Protein AF-A0A0E2H6X8-F1 (afdb_monomer)

Mean predicted aligned error: 8.25 Å

Organism: NCBI:txid999408

Radius of gyration: 20.43 Å; Cα contacts (8 Å, |Δi|>4): 223; chains: 1; bounding box: 86×36×38 Å

Sequence (167 aa):
MRGFHQGRRCPASSSVRMKGRYAMTWMEAYPAHRQPDMEQIGRYIASPCWQQLLAWLEDTFHISPRIEYSRCSMQGGWNVKYKKGSRAVCTLYPEEGYFICMVSVGAKEAPEAELALNGCTAYVRQLYQDTAPFNGGRWMMIEVRDGDVLEDVKELIGIRMRKKRSV

Foldseek 3Di:
DDDDDDDDDDPDPPPPPPDAPDPDWQCRVAPPVRFDDPVRLCVQLVEPLSVVLQVCLCVVQVWDWDWDADPDPVQGGIWIWTDDVVHTLWIWGRDGQWIWTWFWQAPVLVVVLVVCLVVADPQVVVQLVPFDDDPRTGTGRQTGNDDRSSVNSVVRSCSVPDDDDDD

pLDDT: mean 87.37, std 19.33, range [32.91, 98.88]

Nearest PDB structures (foldseek):
  1mpy-assembly1_D  TM=4.796E-01  e=3.371E+00  Pseudomonas putida
  5zsz-assembly1_A  TM=5.036E-01  e=5.075E+00  Diaphorobacter sp. DS2

Secondary structure (DSSP, 8-state):
-----PPPPPPP--------SSSS-HHHHS-TTSPPPHHHHHHHH--HHHHHHHHHHHHHH----EEEEE--SSS-EEEEEEEETTEEEEEEEE-SSSEEEEEEEETTTHHHHHHHTTTS-HHHHHHHHHS-EETTEEEEEEEE-SHHHHHHHHHHHHHHHPPPPP-

Solvent-accessible surface area (backbone atoms only — not comparable to full-atom values): 10144 Å² total; per-residue (Å²): 136,90,81,88,80,84,84,78,78,78,78,78,81,76,77,75,75,76,76,61,99,53,99,58,55,68,49,72,75,32,39,96,93,42,82,76,55,72,66,57,48,50,60,58,15,62,35,85,58,54,64,56,51,53,52,50,50,32,70,76,66,73,42,65,80,40,85,46,78,38,88,44,92,90,67,57,29,65,30,43,34,36,45,62,83,90,47,77,55,39,38,35,38,73,35,84,52,24,34,30,43,34,41,57,42,35,70,87,39,38,72,61,49,62,60,52,41,74,80,36,54,70,66,61,41,49,49,55,72,73,39,66,76,52,96,68,18,30,67,42,77,42,71,38,72,48,70,68,51,44,52,42,50,50,52,53,45,47,58,58,68,57,74,79,76,85,126

Structure (mmCIF, N/CA/C/O backbone):
data_AF-A0A0E2H6X8-F1
#
_entry.id   AF-A0A0E2H6X8-F1
#
loop_
_atom_site.group_PDB
_atom_site.id
_atom_site.type_symbol
_atom_site.label_atom_id
_atom_site.label_alt_id
_atom_site.label_comp_id
_atom_site.label_asym_id
_atom_site.label_entity_id
_atom_site.label_seq_id
_atom_site.pdbx_PDB_ins_code
_atom_site.Cartn_x
_atom_site.Cartn_y
_atom_site.Cartn_z
_atom_site.occupancy
_atom_site.B_iso_or_equiv
_atom_site.auth_seq_id
_atom_site.auth_comp_id
_atom_site.auth_asym_id
_atom_site.auth_atom_id
_atom_site.pdbx_PDB_model_num
ATOM 1 N N . MET A 1 1 ? 62.420 -21.493 18.135 1.00 38.91 1 MET A N 1
ATOM 2 C CA . MET A 1 1 ? 61.331 -22.495 18.039 1.00 38.91 1 MET A CA 1
ATOM 3 C C . MET A 1 1 ? 60.014 -21.733 18.166 1.00 38.91 1 MET A C 1
ATOM 5 O O . MET A 1 1 ? 59.839 -21.074 19.172 1.00 38.91 1 MET A O 1
ATOM 9 N N . ARG A 1 2 ? 59.376 -21.405 17.035 1.00 36.06 2 ARG A N 1
ATOM 10 C CA . ARG A 1 2 ? 58.139 -21.997 16.461 1.00 36.06 2 ARG A CA 1
ATOM 11 C C . ARG A 1 2 ? 56.826 -21.572 17.156 1.00 36.06 2 ARG A C 1
ATOM 13 O O . ARG A 1 2 ? 56.648 -21.844 18.332 1.00 36.06 2 ARG A O 1
ATOM 20 N N . GLY A 1 3 ? 55.914 -21.023 16.336 1.00 36.03 3 GLY A N 1
ATOM 21 C CA . GLY A 1 3 ? 54.468 -20.817 16.564 1.00 36.03 3 GLY A CA 1
ATOM 22 C C . GLY A 1 3 ? 54.088 -19.337 16.414 1.00 36.03 3 GLY A C 1
ATOM 23 O O . GLY A 1 3 ? 54.296 -18.583 17.349 1.00 36.03 3 GLY A O 1
ATOM 24 N N . PHE A 1 4 ? 53.698 -18.765 15.264 1.00 38.56 4 PHE A N 1
ATOM 25 C CA . PHE A 1 4 ? 52.629 -19.096 14.301 1.00 38.56 4 PHE A CA 1
ATOM 26 C C . PHE A 1 4 ? 51.278 -19.418 14.949 1.00 38.56 4 PHE A C 1
ATOM 28 O O . PHE A 1 4 ? 51.049 -20.561 15.307 1.00 38.56 4 PHE A O 1
ATOM 35 N N . HIS A 1 5 ? 50.373 -18.432 14.985 1.00 40.06 5 HIS A N 1
ATOM 36 C CA . HIS A 1 5 ? 48.953 -18.613 14.665 1.00 40.06 5 HIS A CA 1
ATOM 37 C C . HIS A 1 5 ? 48.347 -17.282 14.193 1.00 40.06 5 HIS A C 1
ATOM 39 O O . HIS A 1 5 ? 47.983 -16.413 14.978 1.00 40.06 5 HIS A O 1
ATOM 45 N N . GLN A 1 6 ? 48.263 -17.132 12.868 1.00 41.16 6 GLN A N 1
ATOM 46 C CA . GLN A 1 6 ? 47.427 -16.133 12.210 1.00 41.16 6 GLN A CA 1
ATOM 47 C C . GLN A 1 6 ? 45.958 -16.543 12.378 1.00 41.16 6 GLN A C 1
ATOM 49 O O . GLN A 1 6 ? 45.551 -17.620 11.930 1.00 41.16 6 GLN A O 1
ATOM 54 N N . GLY A 1 7 ? 45.175 -15.689 13.038 1.00 35.69 7 GLY A N 1
ATOM 55 C CA . GLY A 1 7 ? 43.723 -15.802 13.119 1.00 35.69 7 GLY A CA 1
ATOM 56 C C . GLY A 1 7 ? 43.108 -15.630 11.733 1.00 35.69 7 GLY A C 1
ATOM 57 O O . GLY A 1 7 ? 43.326 -14.627 11.054 1.00 35.69 7 GLY A O 1
ATOM 58 N N . ARG A 1 8 ? 42.391 -16.664 11.300 1.00 38.75 8 ARG A N 1
ATOM 59 C CA . ARG A 1 8 ? 41.770 -16.798 9.984 1.00 38.75 8 ARG A CA 1
ATOM 60 C C . ARG A 1 8 ? 40.679 -15.742 9.803 1.00 38.75 8 ARG A C 1
ATOM 62 O O . ARG A 1 8 ? 39.828 -15.568 10.668 1.00 38.75 8 ARG A O 1
ATOM 69 N N . ARG A 1 9 ? 40.697 -15.078 8.646 1.00 38.47 9 ARG A N 1
ATOM 70 C CA . ARG A 1 9 ? 39.596 -14.240 8.158 1.00 38.47 9 ARG A CA 1
ATOM 71 C C . ARG A 1 9 ? 38.354 -15.114 8.001 1.00 38.47 9 ARG A C 1
ATOM 73 O O . ARG A 1 9 ? 38.422 -16.155 7.348 1.00 38.47 9 ARG A O 1
ATOM 80 N N . CYS A 1 10 ? 37.234 -14.677 8.566 1.00 32.91 10 CYS A N 1
ATOM 81 C CA . CYS A 1 10 ? 35.922 -15.198 8.207 1.00 32.91 10 CYS A CA 1
ATOM 82 C C . CYS A 1 10 ? 35.709 -14.971 6.701 1.00 32.91 10 CYS A C 1
ATOM 84 O O . CYS A 1 10 ? 35.921 -13.844 6.239 1.00 32.91 10 CYS A O 1
ATOM 86 N N . PRO A 1 11 ? 35.316 -15.983 5.911 1.00 39.62 11 PRO A N 1
ATOM 87 C CA . PRO A 1 11 ? 34.891 -15.728 4.549 1.00 39.62 11 PRO A CA 1
ATOM 88 C C . PRO A 1 11 ? 33.589 -14.927 4.616 1.00 39.62 11 PRO A C 1
ATOM 90 O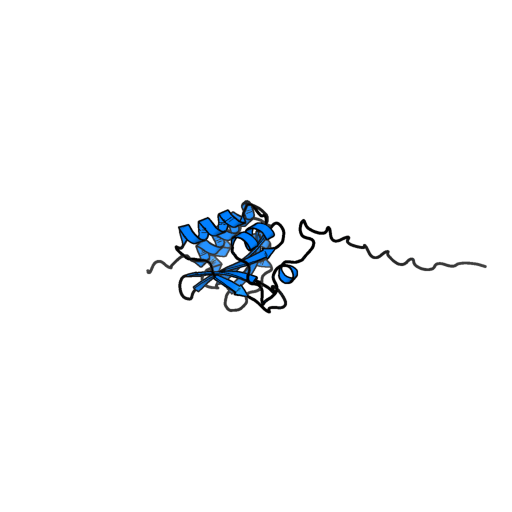 O . PRO A 1 11 ? 32.631 -15.330 5.278 1.00 39.62 11 PRO A O 1
ATOM 93 N N . ALA A 1 12 ? 33.575 -13.768 3.958 1.00 43.59 12 ALA A N 1
ATOM 94 C CA . ALA A 1 12 ? 32.346 -13.048 3.685 1.00 43.59 12 ALA A CA 1
ATOM 95 C C . ALA A 1 12 ? 31.406 -14.015 2.957 1.00 43.59 12 ALA A C 1
ATOM 97 O O . ALA A 1 12 ? 31.735 -14.506 1.877 1.00 43.59 12 ALA A O 1
ATOM 98 N N . SER A 1 13 ? 30.269 -14.320 3.580 1.00 42.66 13 SER A N 1
ATOM 99 C CA . SER A 1 13 ? 29.175 -15.033 2.935 1.00 42.66 13 SER A CA 1
ATOM 100 C C . SER A 1 13 ? 28.702 -14.166 1.773 1.00 42.66 13 SER A C 1
ATOM 102 O O . SER A 1 13 ? 27.988 -13.179 1.956 1.00 42.66 13 SER A O 1
ATOM 104 N N . SER A 1 14 ? 29.179 -14.472 0.569 1.00 41.25 14 SER A N 1
ATOM 105 C CA . SER A 1 14 ? 28.637 -13.930 -0.665 1.00 41.25 14 SER A CA 1
ATOM 106 C C . SER A 1 14 ? 27.223 -14.474 -0.807 1.00 41.25 14 SER A C 1
ATOM 108 O O . SER A 1 14 ? 27.015 -15.558 -1.347 1.00 41.25 14 SER A O 1
ATOM 110 N N . SER A 1 15 ? 26.258 -13.720 -0.279 1.00 44.75 15 SER A N 1
ATOM 111 C CA . SER A 1 15 ? 24.845 -13.869 -0.602 1.00 44.75 15 SER A CA 1
ATOM 112 C C . SER A 1 15 ? 24.701 -13.650 -2.105 1.00 44.75 15 SER A C 1
ATOM 114 O O . SER A 1 15 ? 24.703 -12.523 -2.606 1.00 44.75 15 SER A O 1
ATOM 116 N N . VAL A 1 16 ? 24.681 -14.755 -2.845 1.00 41.41 16 VAL A N 1
ATOM 117 C CA . VAL A 1 16 ? 24.293 -14.771 -4.248 1.00 41.41 16 VAL A CA 1
ATOM 118 C C . VAL A 1 16 ? 22.840 -14.312 -4.273 1.00 41.41 16 VAL A C 1
ATOM 120 O O . VAL A 1 16 ? 21.941 -15.067 -3.909 1.00 41.41 16 VAL A O 1
ATOM 123 N N . ARG A 1 17 ? 22.600 -13.056 -4.671 1.00 49.94 17 ARG A N 1
ATOM 124 C CA . ARG A 1 17 ? 21.255 -12.606 -5.042 1.00 49.94 17 ARG A CA 1
ATOM 125 C C . ARG A 1 17 ? 20.805 -13.508 -6.183 1.00 49.94 17 ARG A C 1
ATOM 127 O O . ARG A 1 17 ? 21.359 -13.419 -7.280 1.00 49.94 17 ARG A O 1
ATOM 134 N N . MET A 1 18 ? 19.843 -14.392 -5.929 1.00 45.00 18 MET A N 1
ATOM 135 C CA . MET A 1 18 ? 19.104 -15.019 -7.018 1.00 45.00 18 MET A CA 1
ATOM 136 C C . MET A 1 18 ? 18.521 -13.879 -7.855 1.00 45.00 18 MET A C 1
ATOM 138 O O . MET A 1 18 ? 17.771 -13.051 -7.340 1.00 45.00 18 MET A O 1
ATOM 142 N N . LYS A 1 19 ? 18.946 -13.779 -9.118 1.00 49.19 19 LYS A N 1
ATOM 143 C CA . LYS A 1 19 ? 18.333 -12.862 -10.079 1.00 49.19 19 LYS A CA 1
ATOM 144 C C . LYS A 1 19 ? 16.884 -13.315 -10.238 1.00 49.19 19 LYS A C 1
ATOM 146 O O . LYS A 1 19 ? 16.657 -14.499 -10.489 1.00 49.19 19 LYS A O 1
ATOM 151 N N . GLY A 1 20 ? 15.930 -12.411 -10.034 1.00 58.28 20 GLY A N 1
ATOM 152 C CA . GLY A 1 20 ? 14.532 -12.696 -10.328 1.00 58.28 20 GLY A CA 1
ATOM 153 C C . GLY A 1 20 ? 14.323 -13.028 -11.813 1.00 58.28 20 GLY A C 1
ATOM 154 O O . GLY A 1 20 ? 15.255 -12.995 -12.621 1.00 58.28 20 GLY A O 1
ATOM 155 N N . ARG A 1 21 ? 13.092 -13.393 -12.177 1.00 62.84 21 ARG A N 1
ATOM 156 C CA . ARG A 1 21 ? 12.638 -13.630 -13.563 1.00 62.84 21 ARG A CA 1
ATOM 157 C C . ARG A 1 21 ? 12.960 -12.453 -14.500 1.00 62.84 21 ARG A C 1
ATOM 159 O O . ARG A 1 21 ? 13.115 -12.689 -15.697 1.00 62.84 21 ARG A O 1
ATOM 166 N N . TYR A 1 22 ? 13.102 -11.227 -13.996 1.00 65.25 22 TYR A N 1
ATOM 167 C CA . TYR A 1 22 ? 13.545 -10.066 -14.763 1.00 65.25 22 TYR A CA 1
ATOM 168 C C . TYR A 1 22 ? 15.026 -9.738 -14.534 1.00 65.25 22 TYR A C 1
ATOM 170 O O . TYR A 1 22 ? 15.534 -9.672 -13.419 1.00 65.25 22 TYR A O 1
ATOM 178 N N . ALA A 1 23 ? 15.730 -9.465 -15.637 1.00 70.25 23 ALA A N 1
ATOM 179 C CA . ALA A 1 23 ? 17.129 -9.034 -15.618 1.00 70.25 23 ALA A CA 1
ATOM 180 C C . ALA A 1 23 ? 17.321 -7.583 -15.128 1.00 70.25 23 ALA A C 1
ATOM 182 O O . ALA A 1 23 ? 18.458 -7.173 -14.905 1.00 70.25 23 ALA A O 1
ATOM 183 N N . MET A 1 24 ? 16.230 -6.822 -14.999 1.00 80.25 24 MET A N 1
ATOM 184 C CA . MET A 1 24 ? 16.201 -5.401 -14.648 1.00 80.25 24 MET A CA 1
ATOM 185 C C . MET A 1 24 ? 15.233 -5.164 -13.492 1.00 80.25 24 MET A C 1
ATOM 187 O O . MET A 1 24 ? 14.162 -5.767 -13.443 1.00 80.25 24 MET A O 1
ATOM 191 N N . THR A 1 25 ? 15.592 -4.239 -12.609 1.00 86.38 25 THR A N 1
ATOM 192 C CA . THR A 1 25 ? 14.712 -3.709 -11.564 1.00 86.38 25 THR A CA 1
ATOM 193 C C . THR A 1 25 ? 13.564 -2.888 -12.160 1.00 86.38 25 THR A C 1
ATOM 195 O O . THR A 1 25 ? 13.626 -2.427 -13.303 1.00 86.38 25 THR A O 1
ATOM 198 N N . TRP A 1 26 ? 12.521 -2.640 -11.364 1.00 90.88 26 TRP A N 1
ATOM 199 C CA . TRP A 1 26 ? 11.340 -1.878 -11.782 1.00 90.88 26 TRP A CA 1
ATOM 200 C C . TRP A 1 26 ? 11.695 -0.499 -12.355 1.00 90.88 26 TRP A C 1
ATOM 202 O O . TRP A 1 26 ? 11.200 -0.106 -13.410 1.00 90.88 26 TRP A O 1
ATOM 212 N N . MET A 1 27 ? 12.606 0.215 -11.689 1.00 88.94 27 MET A N 1
ATOM 213 C CA . MET A 1 27 ? 13.047 1.554 -12.094 1.00 88.94 27 MET A CA 1
ATOM 214 C C . MET A 1 27 ? 13.917 1.549 -13.358 1.00 88.94 27 MET A C 1
ATOM 216 O O . MET A 1 27 ? 13.910 2.528 -14.102 1.00 88.94 27 MET A O 1
ATOM 220 N N . GLU A 1 28 ? 14.652 0.465 -13.614 1.00 89.75 28 GLU A N 1
ATOM 221 C CA . GLU A 1 28 ? 15.428 0.295 -14.849 1.00 89.75 28 GLU A CA 1
ATOM 222 C C . GLU A 1 28 ? 14.511 -0.039 -16.031 1.00 89.75 28 GLU A C 1
ATOM 224 O O . GLU A 1 28 ? 14.671 0.519 -17.116 1.00 89.75 28 GLU A O 1
ATOM 229 N N . ALA A 1 29 ? 13.513 -0.901 -15.815 1.00 89.75 29 ALA A N 1
ATOM 230 C CA . ALA A 1 29 ? 12.520 -1.237 -16.831 1.00 89.75 29 ALA A CA 1
ATOM 231 C C . ALA A 1 29 ? 11.624 -0.032 -17.188 1.00 89.75 29 ALA A C 1
ATOM 233 O O . ALA A 1 29 ? 11.297 0.173 -18.363 1.00 89.75 29 ALA A O 1
ATOM 234 N N . TYR A 1 30 ? 11.267 0.784 -16.187 1.00 93.31 30 TYR A N 1
ATOM 235 C CA . TYR A 1 30 ? 10.376 1.939 -16.321 1.00 93.31 30 TYR A CA 1
ATOM 236 C C . TYR A 1 30 ? 10.952 3.193 -15.640 1.00 93.31 30 TYR A C 1
ATOM 238 O O . TYR A 1 30 ? 10.561 3.543 -14.520 1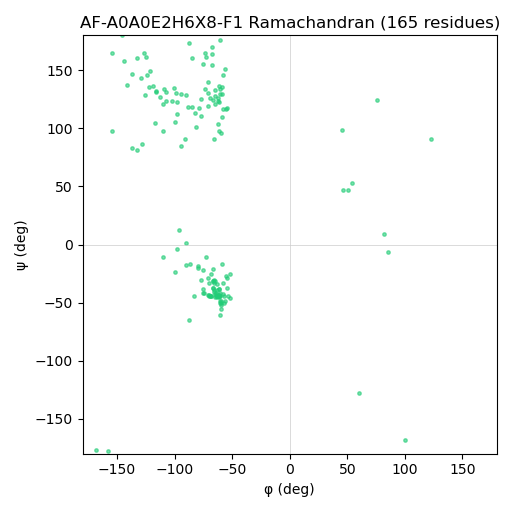.00 93.31 30 TYR A O 1
ATOM 246 N N . PRO A 1 31 ? 11.863 3.918 -16.315 1.00 93.56 31 PRO A N 1
ATOM 247 C CA . PRO A 1 31 ? 12.373 5.193 -15.820 1.00 93.56 31 PRO A CA 1
ATOM 248 C C . PRO A 1 31 ? 11.291 6.290 -15.803 1.00 93.56 31 PRO A C 1
ATOM 250 O O . PRO A 1 31 ? 10.220 6.158 -16.394 1.00 93.56 31 PRO A O 1
ATOM 253 N N . ALA A 1 32 ? 11.592 7.432 -15.175 1.00 94.00 32 ALA A N 1
ATOM 254 C CA . ALA A 1 32 ? 10.654 8.552 -14.987 1.00 94.00 32 ALA A CA 1
ATOM 255 C C . ALA A 1 32 ? 9.995 9.098 -16.267 1.00 94.00 32 ALA A C 1
ATOM 257 O O . ALA A 1 32 ? 8.897 9.638 -16.210 1.00 94.00 32 ALA A O 1
ATOM 258 N N . HIS A 1 33 ? 10.667 8.998 -17.414 1.00 93.81 33 HIS A N 1
ATOM 259 C CA . HIS A 1 33 ? 10.154 9.471 -18.704 1.00 93.81 33 HIS A CA 1
ATOM 260 C C . HIS A 1 33 ? 9.359 8.395 -19.463 1.00 93.81 33 HIS A C 1
ATOM 262 O O . HIS A 1 33 ? 8.906 8.637 -20.578 1.00 93.81 33 HIS A O 1
ATOM 268 N N . ARG A 1 34 ? 9.204 7.202 -18.879 1.00 95.31 34 ARG A N 1
ATOM 269 C CA . ARG A 1 34 ? 8.521 6.057 -19.477 1.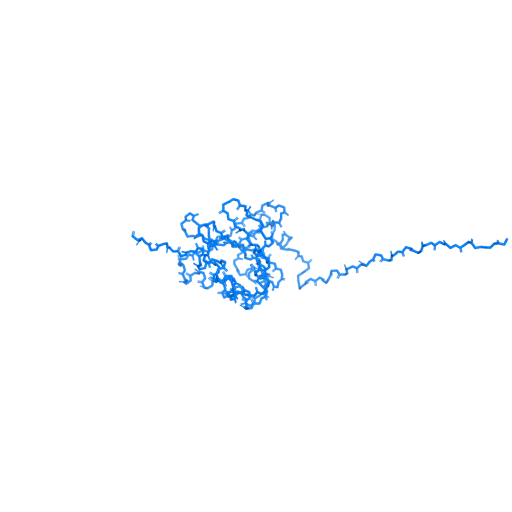00 95.31 34 ARG A CA 1
ATOM 270 C C . ARG A 1 34 ? 7.475 5.520 -18.509 1.00 95.31 34 ARG A C 1
ATOM 272 O O . ARG A 1 34 ? 7.748 4.614 -17.726 1.00 95.31 34 ARG A O 1
ATOM 279 N N . GLN A 1 35 ? 6.280 6.097 -18.575 1.00 97.06 35 GLN A N 1
ATOM 280 C CA . GLN A 1 35 ? 5.151 5.644 -17.773 1.00 97.06 35 GLN A CA 1
ATOM 281 C C . GLN A 1 35 ? 4.671 4.262 -18.238 1.00 97.06 35 GLN A C 1
ATOM 283 O O . GLN A 1 35 ? 4.379 4.116 -19.426 1.00 97.06 35 GLN A O 1
ATOM 288 N N . PRO A 1 36 ? 4.576 3.265 -17.340 1.00 97.56 36 PRO A N 1
ATOM 289 C CA . PRO A 1 36 ? 3.939 2.000 -17.655 1.00 97.56 36 PRO A CA 1
ATOM 290 C C . PRO A 1 36 ? 2.416 2.140 -17.684 1.00 97.56 36 PRO A C 1
ATOM 292 O O . PRO A 1 36 ? 1.844 2.991 -16.997 1.00 97.56 36 PRO A O 1
ATOM 295 N N . ASP A 1 37 ? 1.755 1.255 -18.420 1.00 97.88 37 ASP A N 1
ATOM 296 C CA . ASP A 1 37 ? 0.323 0.999 -18.254 1.00 97.88 37 ASP A CA 1
ATOM 297 C C . ASP A 1 37 ? 0.054 -0.075 -17.172 1.00 97.88 37 ASP A C 1
ATOM 299 O O . ASP A 1 37 ? 0.970 -0.689 -16.613 1.00 97.88 37 ASP A O 1
ATOM 303 N N . MET A 1 38 ? -1.222 -0.301 -16.842 1.00 97.62 38 MET A N 1
ATOM 304 C CA . MET A 1 38 ? -1.621 -1.279 -15.819 1.00 97.62 38 MET A CA 1
ATOM 305 C C . MET A 1 38 ? -1.293 -2.731 -16.203 1.00 97.62 38 MET A C 1
ATOM 307 O O . MET A 1 38 ? -1.012 -3.544 -15.319 1.00 97.62 38 MET A O 1
ATOM 311 N N . GLU A 1 39 ? -1.304 -3.067 -17.497 1.00 97.31 39 GLU A N 1
ATOM 312 C CA . GLU A 1 39 ? -0.977 -4.413 -17.981 1.00 97.31 39 GLU A CA 1
ATOM 313 C C . GLU A 1 39 ? 0.522 -4.690 -17.810 1.00 97.31 39 GLU A C 1
ATOM 315 O O . GLU A 1 39 ? 0.922 -5.747 -17.324 1.00 97.31 39 GLU A O 1
ATOM 320 N N . GLN A 1 40 ? 1.358 -3.709 -18.142 1.00 97.56 40 GLN A N 1
ATOM 321 C CA . GLN A 1 40 ? 2.803 -3.723 -17.958 1.00 97.56 40 GLN A CA 1
ATOM 322 C C . GLN A 1 40 ? 3.198 -3.846 -16.484 1.00 97.56 40 GLN A C 1
ATOM 324 O O . GLN A 1 40 ? 4.073 -4.654 -16.161 1.00 97.56 40 GLN A O 1
ATOM 329 N N . ILE A 1 41 ? 2.526 -3.106 -15.594 1.00 97.88 41 ILE A N 1
ATOM 330 C CA . ILE A 1 41 ? 2.694 -3.240 -14.139 1.00 97.88 41 ILE A CA 1
ATOM 331 C C . ILE A 1 41 ? 2.339 -4.662 -13.693 1.00 97.88 41 ILE A C 1
ATOM 333 O O . ILE A 1 41 ? 3.145 -5.324 -13.041 1.00 97.88 41 ILE A O 1
ATOM 337 N N . GLY A 1 42 ? 1.158 -5.159 -14.076 1.00 97.44 42 GLY A N 1
ATOM 338 C CA . GLY A 1 42 ? 0.701 -6.496 -13.692 1.00 97.44 42 GLY A CA 1
ATOM 339 C C . GLY A 1 42 ? 1.616 -7.609 -14.205 1.00 97.44 42 GLY A C 1
ATOM 340 O O . GLY A 1 42 ? 1.895 -8.561 -13.476 1.00 97.44 42 GLY A O 1
ATOM 341 N N . ARG A 1 43 ? 2.140 -7.466 -15.428 1.00 96.69 43 ARG A N 1
ATOM 342 C CA . ARG A 1 43 ? 3.096 -8.409 -16.017 1.00 96.69 43 ARG A CA 1
ATOM 343 C C . ARG A 1 43 ? 4.416 -8.435 -15.252 1.00 96.69 43 ARG A C 1
ATOM 345 O O . ARG A 1 43 ? 4.923 -9.520 -15.007 1.00 96.69 43 ARG A O 1
ATOM 352 N N . 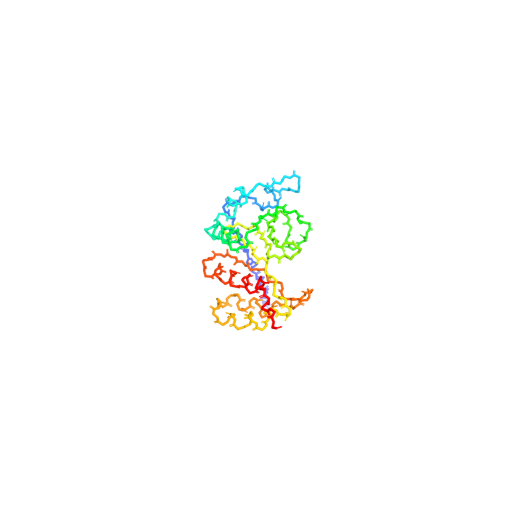TYR A 1 44 ? 4.942 -7.274 -14.858 1.00 95.81 44 TYR A N 1
ATOM 353 C CA . TYR A 1 44 ? 6.162 -7.197 -14.050 1.00 95.81 44 TYR A CA 1
ATOM 354 C C . TYR A 1 44 ? 5.963 -7.816 -12.660 1.00 95.81 44 TYR A C 1
ATOM 356 O O . TYR A 1 44 ? 6.783 -8.614 -12.208 1.00 95.81 44 TYR A O 1
ATOM 364 N N . ILE A 1 45 ? 4.837 -7.498 -12.012 1.00 96.94 45 ILE A N 1
ATOM 365 C CA . ILE A 1 45 ? 4.487 -8.043 -10.697 1.00 96.94 45 ILE A CA 1
ATOM 366 C C . ILE A 1 45 ? 4.342 -9.563 -10.757 1.00 96.94 45 ILE A C 1
ATOM 368 O O . ILE A 1 45 ? 4.856 -10.263 -9.889 1.00 96.94 45 ILE A O 1
ATOM 372 N N . ALA A 1 46 ? 3.661 -10.090 -11.781 1.00 96.75 46 ALA A N 1
ATOM 373 C CA . ALA A 1 46 ? 3.475 -11.525 -11.998 1.00 96.75 46 ALA A CA 1
ATOM 374 C C . ALA A 1 46 ? 3.061 -12.281 -10.712 1.00 96.75 46 ALA A C 1
ATOM 376 O O . ALA A 1 46 ? 3.629 -13.329 -10.380 1.00 96.75 46 ALA A O 1
ATOM 377 N N . SER A 1 47 ? 2.081 -11.710 -9.996 1.00 97.12 47 SER A N 1
ATOM 378 C CA . SER A 1 47 ? 1.482 -12.230 -8.761 1.00 97.12 47 SER A CA 1
ATOM 379 C C . SER A 1 47 ? -0.015 -12.499 -8.965 1.00 97.12 47 SER A C 1
ATOM 381 O O . SER A 1 47 ? -0.712 -11.637 -9.513 1.00 97.12 47 SER A O 1
ATOM 383 N N . PRO A 1 48 ? -0.547 -13.640 -8.486 1.00 96.06 48 PRO A N 1
ATOM 384 C CA . PRO A 1 48 ? -1.977 -13.940 -8.569 1.00 96.06 48 PRO A CA 1
ATOM 385 C C . PRO A 1 48 ? -2.836 -13.006 -7.702 1.00 96.06 48 PRO A C 1
ATOM 387 O O . PRO A 1 48 ? -4.029 -12.857 -7.963 1.00 96.06 48 PRO A O 1
ATOM 390 N N . CYS A 1 49 ? -2.251 -12.358 -6.690 1.00 98.50 49 CYS A N 1
ATOM 391 C CA . CYS A 1 49 ? -2.963 -11.462 -5.777 1.00 98.50 49 CYS A CA 1
ATOM 392 C C . CYS A 1 49 ? -3.207 -10.070 -6.376 1.00 98.50 49 CYS A C 1
ATOM 394 O O . CYS A 1 49 ? -4.071 -9.341 -5.893 1.00 98.50 49 CYS A O 1
ATOM 396 N N . TRP A 1 50 ? -2.467 -9.698 -7.429 1.00 98.56 50 TRP A N 1
ATOM 397 C CA . TRP A 1 50 ? -2.522 -8.357 -8.012 1.00 98.56 50 TRP A CA 1
ATOM 398 C C . TRP A 1 50 ? -3.922 -8.019 -8.524 1.00 98.56 50 TRP A C 1
ATOM 400 O O . TRP A 1 50 ? -4.569 -7.114 -8.006 1.00 98.56 50 TRP A O 1
ATOM 410 N N . GLN A 1 51 ? -4.424 -8.799 -9.484 1.00 98.00 51 GLN A N 1
ATOM 411 C CA . GLN A 1 51 ? -5.737 -8.543 -10.082 1.00 98.00 51 GLN A CA 1
ATOM 412 C C . GLN A 1 51 ? -6.878 -8.711 -9.078 1.00 98.00 51 GLN A C 1
ATOM 414 O O . GLN A 1 51 ? -7.866 -7.987 -9.146 1.00 98.00 51 GLN A O 1
ATOM 419 N N . GLN A 1 52 ? -6.719 -9.611 -8.105 1.00 98.56 52 GLN A N 1
ATOM 420 C CA . GLN A 1 52 ? -7.708 -9.804 -7.048 1.00 98.56 52 GLN A CA 1
ATOM 421 C C . GLN A 1 52 ? -7.859 -8.560 -6.164 1.00 98.56 52 GLN A C 1
ATOM 423 O O . GLN A 1 52 ? -8.981 -8.192 -5.819 1.00 98.56 52 GLN A O 1
ATOM 428 N N . LEU A 1 53 ? -6.751 -7.895 -5.810 1.00 98.75 53 LEU A N 1
ATOM 429 C CA . LEU A 1 53 ? -6.815 -6.658 -5.036 1.00 98.75 53 LEU A CA 1
ATOM 430 C C . LEU A 1 53 ? -7.424 -5.510 -5.848 1.00 98.75 53 LEU A C 1
ATOM 432 O O . LEU A 1 53 ? -8.259 -4.785 -5.311 1.00 98.75 53 LEU A O 1
ATOM 436 N N . LEU A 1 54 ? -7.021 -5.343 -7.116 1.00 98.56 54 LEU A N 1
ATOM 437 C CA . LEU A 1 54 ? -7.548 -4.267 -7.966 1.00 98.56 54 LEU A CA 1
ATOM 438 C C . LEU A 1 54 ? -9.063 -4.402 -8.147 1.00 98.56 54 LEU A C 1
ATOM 440 O O . LEU A 1 54 ? -9.787 -3.455 -7.852 1.00 98.56 54 LEU A O 1
ATOM 444 N N . ALA A 1 55 ? -9.538 -5.592 -8.529 1.00 98.44 55 ALA A N 1
ATOM 445 C CA . ALA A 1 55 ? -10.965 -5.859 -8.699 1.00 98.44 55 ALA A CA 1
ATOM 446 C C . ALA A 1 55 ? -11.744 -5.553 -7.413 1.00 98.44 55 ALA A C 1
ATOM 448 O O . ALA A 1 55 ? -12.701 -4.785 -7.428 1.00 98.44 55 ALA A O 1
ATOM 449 N N . TRP A 1 56 ? -11.270 -6.051 -6.266 1.00 98.69 56 TRP A N 1
ATOM 450 C CA . TRP A 1 56 ? -11.923 -5.788 -4.986 1.00 98.69 56 TRP A CA 1
ATOM 451 C C . TRP A 1 56 ? -11.971 -4.294 -4.626 1.00 98.69 56 TRP A C 1
ATOM 453 O O . TRP A 1 56 ? -13.003 -3.822 -4.147 1.00 98.69 56 TRP A O 1
ATOM 463 N N . LEU A 1 57 ? -10.892 -3.535 -4.850 1.00 98.50 57 LEU A N 1
ATOM 464 C CA . LEU A 1 57 ? -10.853 -2.092 -4.577 1.00 98.50 57 LEU A CA 1
ATOM 465 C C . LEU A 1 57 ? -11.860 -1.322 -5.438 1.00 98.50 57 LEU A C 1
ATOM 467 O O . LEU A 1 57 ? -12.562 -0.436 -4.937 1.00 98.50 57 LEU A O 1
ATOM 471 N N . GLU A 1 58 ? -11.906 -1.648 -6.725 1.00 98.12 58 GLU A N 1
ATOM 472 C CA . GLU A 1 58 ? -12.759 -0.990 -7.712 1.00 98.12 58 GLU A CA 1
ATOM 473 C C . GLU A 1 58 ? -14.235 -1.325 -7.467 1.00 98.12 58 GLU A C 1
ATOM 475 O O . GLU A 1 58 ? -15.060 -0.410 -7.392 1.00 98.12 58 GLU A O 1
ATOM 480 N N . ASP A 1 59 ? -14.549 -2.592 -7.194 1.00 98.12 59 ASP A N 1
ATOM 481 C CA . ASP A 1 59 ? -15.908 -3.058 -6.913 1.00 98.12 59 ASP A CA 1
ATOM 482 C C . ASP A 1 59 ? -16.428 -2.554 -5.560 1.00 98.12 59 ASP A C 1
ATOM 484 O O . ASP A 1 59 ? -17.556 -2.073 -5.461 1.00 98.12 59 ASP A O 1
ATOM 488 N N . THR A 1 60 ? -15.606 -2.611 -4.506 1.00 97.31 60 THR A N 1
ATOM 489 C CA . THR A 1 60 ? -16.035 -2.272 -3.136 1.00 97.31 60 THR A CA 1
ATOM 490 C C . THR A 1 60 ? -16.177 -0.768 -2.934 1.00 97.31 60 THR A C 1
ATOM 492 O O . THR A 1 60 ? -17.063 -0.298 -2.211 1.00 97.31 60 THR A O 1
ATOM 495 N N . PHE A 1 61 ? -15.275 0.023 -3.521 1.00 96.56 61 PHE A N 1
ATOM 496 C CA . PHE A 1 61 ? -15.214 1.456 -3.246 1.00 96.56 61 PHE A CA 1
ATOM 497 C C . PHE A 1 61 ? -15.646 2.340 -4.413 1.00 96.56 61 PHE A C 1
ATOM 499 O O . PHE A 1 61 ? -15.849 3.536 -4.152 1.00 96.56 61 PHE A O 1
ATOM 506 N N . HIS A 1 62 ? -15.830 1.783 -5.615 1.00 97.06 62 HIS A N 1
ATOM 507 C CA . HIS A 1 62 ? -16.158 2.496 -6.857 1.00 97.06 62 HIS A CA 1
ATOM 508 C C . HIS A 1 62 ? -15.157 3.620 -7.146 1.00 97.06 62 HIS A C 1
ATOM 510 O O . HIS A 1 62 ? -15.507 4.796 -7.271 1.00 97.06 62 HIS A O 1
ATOM 516 N N . ILE A 1 63 ? -13.878 3.256 -7.150 1.00 96.88 63 ILE A N 1
ATOM 517 C CA . ILE A 1 63 ? -12.732 4.148 -7.354 1.00 96.88 63 ILE A CA 1
ATOM 518 C C . ILE A 1 63 ? -11.879 3.628 -8.506 1.00 96.88 63 ILE A C 1
ATOM 520 O O . ILE A 1 63 ? -11.965 2.457 -8.843 1.00 96.88 63 ILE A O 1
ATOM 524 N N . SER A 1 64 ? -11.030 4.480 -9.077 1.00 96.75 64 SER A N 1
ATOM 525 C CA . SER A 1 64 ? -10.113 4.098 -10.158 1.00 96.75 64 SER A CA 1
ATOM 526 C C . SER A 1 64 ? -8.657 4.363 -9.765 1.00 96.75 64 SER A C 1
ATOM 528 O O . SER A 1 64 ? -8.396 5.312 -9.008 1.00 96.75 64 SER A O 1
ATOM 530 N N . PRO A 1 65 ? -7.704 3.563 -10.273 1.00 97.69 65 PRO A N 1
ATOM 531 C CA . PRO A 1 65 ? -6.288 3.742 -9.993 1.00 97.69 65 PRO A CA 1
ATOM 532 C C . PRO A 1 65 ? -5.739 5.025 -10.617 1.00 97.69 65 PRO A C 1
ATOM 534 O O . PRO A 1 65 ? -6.211 5.510 -11.647 1.00 97.69 65 PRO A O 1
ATOM 537 N N . ARG A 1 66 ? -4.671 5.552 -10.017 1.00 97.81 66 ARG A N 1
ATOM 538 C CA . ARG A 1 66 ? -3.804 6.566 -10.626 1.00 97.81 66 ARG A CA 1
ATOM 539 C C . ARG A 1 66 ? -2.368 6.086 -10.606 1.00 97.81 66 ARG A C 1
ATOM 541 O O . ARG A 1 66 ? -1.866 5.716 -9.550 1.00 97.81 66 ARG A O 1
ATOM 548 N N . ILE A 1 67 ? -1.714 6.124 -11.758 1.00 98.00 67 ILE A N 1
ATOM 549 C CA . ILE A 1 67 ? -0.290 5.819 -11.869 1.00 98.00 67 ILE A CA 1
ATOM 550 C C . ILE A 1 67 ? 0.483 7.104 -11.557 1.00 98.00 67 ILE A C 1
ATOM 552 O O . ILE A 1 67 ? 0.304 8.119 -12.229 1.00 98.00 67 ILE A O 1
ATOM 556 N N . GLU A 1 68 ? 1.303 7.081 -10.509 1.00 96.56 68 GLU A N 1
ATOM 557 C CA . GLU A 1 68 ? 2.089 8.228 -10.040 1.00 96.56 68 GLU A CA 1
ATOM 558 C C . GLU A 1 68 ? 3.580 7.858 -9.997 1.00 96.56 68 GLU A C 1
ATOM 560 O O . GLU A 1 68 ? 3.937 6.724 -9.682 1.00 96.56 68 GLU A O 1
ATOM 565 N N . TYR A 1 69 ? 4.470 8.811 -10.286 1.00 95.25 69 TYR A N 1
ATOM 566 C CA . TYR A 1 69 ? 5.917 8.612 -10.156 1.00 95.25 69 TYR A CA 1
ATOM 567 C C . TYR A 1 69 ? 6.439 9.203 -8.842 1.00 95.25 69 TYR A C 1
ATOM 569 O O . TYR A 1 69 ? 6.191 10.370 -8.533 1.00 95.25 69 TYR A O 1
ATOM 577 N N . SER A 1 70 ? 7.204 8.418 -8.086 1.00 90.00 70 SER A N 1
ATOM 578 C CA . SER A 1 70 ? 7.861 8.827 -6.843 1.00 90.00 70 SER A CA 1
ATOM 579 C C . SER A 1 70 ? 9.375 8.942 -7.038 1.00 90.00 70 SER A C 1
ATOM 581 O O . SER A 1 70 ? 10.015 8.042 -7.576 1.00 90.00 70 SER A O 1
ATOM 583 N N . ARG A 1 71 ? 9.968 10.037 -6.545 1.00 87.19 71 ARG A N 1
ATOM 584 C CA . ARG A 1 71 ? 11.432 10.195 -6.400 1.00 87.19 71 ARG A CA 1
ATOM 585 C C . ARG A 1 71 ? 11.926 9.860 -4.986 1.00 87.19 71 ARG A C 1
ATOM 587 O O . ARG A 1 71 ? 13.046 10.212 -4.634 1.00 87.19 71 ARG A O 1
ATOM 594 N N . CYS A 1 72 ? 11.082 9.246 -4.155 1.00 81.00 72 CYS A N 1
ATOM 595 C CA . CYS A 1 72 ? 11.465 8.844 -2.806 1.00 81.00 72 CYS A CA 1
ATOM 596 C C . CYS A 1 72 ? 12.609 7.825 -2.864 1.00 81.00 72 CYS A C 1
ATOM 598 O O . CYS A 1 72 ? 12.565 6.895 -3.663 1.00 81.00 72 CYS A O 1
ATOM 600 N N . SER A 1 73 ? 13.610 7.983 -2.000 1.00 68.31 73 SER A N 1
ATOM 601 C CA . SER A 1 73 ? 14.742 7.058 -1.906 1.00 68.31 73 SER A CA 1
ATOM 602 C C . SER A 1 73 ? 14.354 5.681 -1.364 1.00 68.31 73 SER A C 1
ATOM 604 O O . SER A 1 73 ? 15.045 4.713 -1.657 1.00 68.31 73 SER A O 1
ATOM 606 N N . MET A 1 74 ? 13.270 5.591 -0.583 1.00 72.88 74 MET A N 1
ATOM 607 C CA . MET A 1 74 ? 12.821 4.333 0.021 1.00 72.88 74 MET A CA 1
ATOM 608 C C . MET A 1 74 ? 11.980 3.489 -0.936 1.00 72.88 74 MET A C 1
ATOM 610 O O . MET A 1 74 ? 12.223 2.301 -1.028 1.00 72.88 74 MET A O 1
ATOM 614 N N . GLN A 1 75 ? 11.028 4.096 -1.656 1.00 82.12 75 GLN A N 1
ATOM 615 C CA . GLN A 1 75 ? 10.224 3.443 -2.699 1.00 82.12 75 GLN A CA 1
ATOM 616 C C . GLN A 1 75 ? 10.098 4.384 -3.906 1.00 82.12 75 GLN A C 1
ATOM 618 O O . GLN A 1 75 ? 9.150 5.175 -4.029 1.00 82.12 75 GLN A O 1
ATOM 623 N N . GLY A 1 76 ? 11.124 4.351 -4.753 1.00 85.75 76 GLY A N 1
ATOM 624 C CA . GLY A 1 76 ? 11.207 5.132 -5.984 1.00 85.75 76 GLY A CA 1
ATOM 625 C C . GLY A 1 76 ? 10.512 4.445 -7.159 1.00 85.75 76 GLY A C 1
ATOM 626 O O . GLY A 1 76 ? 10.283 3.239 -7.150 1.00 85.75 76 GLY A O 1
ATOM 627 N N . GLY A 1 77 ? 10.187 5.222 -8.190 1.00 94.69 77 GLY A N 1
ATOM 628 C CA . GLY A 1 77 ? 9.590 4.711 -9.421 1.00 94.69 77 GLY A CA 1
ATOM 629 C C . GLY A 1 77 ? 8.075 4.892 -9.505 1.00 94.69 77 GLY A C 1
ATOM 630 O O . GLY A 1 77 ? 7.453 5.633 -8.734 1.00 94.69 77 GLY A O 1
ATOM 631 N N . TRP A 1 78 ? 7.483 4.230 -10.496 1.00 97.31 78 TRP A N 1
ATOM 632 C CA . TRP A 1 78 ? 6.044 4.252 -10.748 1.00 97.31 78 TRP A CA 1
ATOM 633 C C . TRP A 1 78 ? 5.285 3.417 -9.711 1.00 97.31 78 TRP A C 1
ATOM 635 O O . TRP A 1 78 ? 5.674 2.291 -9.416 1.00 97.31 78 TRP A O 1
ATOM 645 N N . ASN A 1 79 ? 4.196 3.958 -9.172 1.00 97.50 79 ASN A N 1
ATOM 646 C CA . ASN A 1 79 ? 3.298 3.296 -8.225 1.00 97.50 79 ASN A CA 1
ATOM 647 C C . ASN A 1 79 ? 1.837 3.483 -8.648 1.00 97.50 79 ASN A C 1
ATOM 649 O O . ASN A 1 79 ? 1.518 4.386 -9.423 1.00 97.50 79 ASN A O 1
ATOM 653 N N . VAL A 1 80 ? 0.954 2.632 -8.127 1.00 98.38 80 VAL A N 1
ATOM 654 C CA . VAL A 1 80 ? -0.494 2.727 -8.349 1.00 98.38 80 VAL A CA 1
ATOM 655 C C . VAL A 1 80 ? -1.162 3.205 -7.075 1.00 98.38 80 VAL A C 1
ATOM 657 O O . VAL A 1 80 ? -1.045 2.585 -6.024 1.00 98.38 80 VAL A O 1
ATOM 660 N N . LYS A 1 81 ? -1.904 4.300 -7.155 1.00 98.06 81 LYS A N 1
ATOM 661 C CA . LYS A 1 81 ? -2.549 4.915 -6.004 1.00 98.06 81 LYS A CA 1
ATOM 662 C C . LYS A 1 81 ? -4.055 4.878 -6.131 1.00 98.06 81 LYS A C 1
ATOM 664 O O . LYS A 1 81 ? -4.615 5.331 -7.128 1.00 98.06 81 LYS A O 1
ATOM 669 N N . TYR A 1 82 ? -4.701 4.434 -5.061 1.00 98.38 82 TYR A N 1
ATOM 670 C CA . TYR A 1 82 ? -6.148 4.458 -4.923 1.00 98.38 82 TYR A CA 1
ATOM 671 C C . TYR A 1 82 ? -6.562 5.530 -3.913 1.00 98.38 82 TYR A C 1
ATOM 673 O O . TYR A 1 82 ? -6.020 5.642 -2.808 1.00 98.38 82 TYR A O 1
ATOM 681 N N . LYS A 1 83 ? -7.539 6.355 -4.297 1.00 97.06 83 LYS A N 1
ATOM 682 C CA . LYS A 1 83 ? -8.103 7.421 -3.459 1.00 97.06 83 LYS A CA 1
ATOM 683 C C . LYS A 1 83 ? -9.620 7.443 -3.586 1.00 97.06 83 LYS A C 1
ATOM 685 O O . LYS A 1 83 ? -10.148 7.245 -4.674 1.00 97.06 83 LYS A O 1
ATOM 690 N N . LYS A 1 84 ? -10.306 7.791 -2.496 1.00 95.12 84 LYS A N 1
ATOM 691 C CA . LYS A 1 84 ? -11.740 8.103 -2.487 1.00 95.12 84 LYS A CA 1
ATOM 692 C C . LYS A 1 84 ? -11.921 9.561 -2.074 1.00 95.12 84 LYS A C 1
ATOM 694 O O . LYS A 1 84 ? -11.722 9.920 -0.913 1.00 95.12 84 LYS A O 1
ATOM 699 N N . GLY A 1 85 ? -12.230 10.419 -3.047 1.00 93.19 85 GLY A N 1
ATOM 700 C CA . GLY A 1 85 ? -12.145 11.870 -2.874 1.00 93.19 85 GLY A CA 1
ATOM 701 C C . GLY A 1 85 ? -10.714 12.304 -2.524 1.00 93.19 85 GLY A C 1
ATOM 702 O O . GLY A 1 85 ? -9.751 11.930 -3.197 1.00 93.19 85 GLY A O 1
ATOM 703 N N . SER A 1 86 ? -10.549 13.070 -1.445 1.00 91.31 86 SER A N 1
ATOM 704 C CA . SER A 1 86 ? -9.225 13.476 -0.951 1.00 91.31 86 SER A CA 1
ATOM 705 C C . SER A 1 86 ? -8.513 12.386 -0.139 1.00 91.31 86 SER A C 1
ATOM 707 O O . SER A 1 86 ? -7.283 12.417 -0.044 1.00 91.31 86 SER A O 1
ATOM 709 N N . ARG A 1 87 ? -9.248 11.401 0.398 1.00 92.75 87 ARG A N 1
ATOM 710 C CA . ARG A 1 87 ? -8.721 10.360 1.291 1.00 92.75 87 ARG A CA 1
ATOM 711 C C . ARG A 1 87 ? -7.950 9.300 0.503 1.00 92.75 87 ARG A C 1
ATOM 713 O O . ARG A 1 87 ? -8.484 8.699 -0.427 1.00 92.75 87 ARG A O 1
ATOM 720 N N . ALA A 1 88 ? -6.697 9.058 0.885 1.00 94.06 88 ALA A N 1
ATOM 721 C CA . ALA A 1 88 ? -5.906 7.951 0.348 1.00 94.06 88 ALA A CA 1
ATOM 722 C C . ALA A 1 88 ? -6.431 6.612 0.878 1.00 94.06 88 ALA A C 1
ATOM 724 O O . ALA A 1 88 ? -6.609 6.485 2.089 1.00 94.06 88 ALA A O 1
ATOM 725 N N . VAL A 1 89 ? -6.655 5.645 -0.012 1.00 97.44 89 VAL A N 1
ATOM 726 C CA . VAL A 1 89 ? -7.075 4.276 0.322 1.00 97.44 89 VAL A CA 1
ATOM 727 C C . VAL A 1 89 ? -5.825 3.437 0.573 1.00 97.44 89 VAL A C 1
ATOM 729 O O . VAL A 1 89 ? -5.552 3.087 1.717 1.00 97.44 89 VAL A O 1
ATOM 732 N N . CYS A 1 90 ? -5.015 3.242 -0.467 1.00 98.06 90 CYS A N 1
ATOM 733 C CA . CYS A 1 90 ? -3.710 2.590 -0.414 1.00 98.06 90 CYS A CA 1
ATOM 734 C C . CYS A 1 90 ? -2.815 3.078 -1.565 1.00 98.06 90 CYS A C 1
ATOM 736 O O . CYS A 1 90 ? -3.299 3.672 -2.539 1.00 98.06 90 CYS A O 1
ATOM 738 N N . THR A 1 91 ? -1.516 2.803 -1.460 1.00 98.19 91 THR A N 1
ATOM 739 C CA . THR A 1 91 ? -0.557 2.937 -2.568 1.00 98.19 91 THR A CA 1
ATOM 740 C C . THR A 1 91 ? 0.104 1.588 -2.806 1.00 98.19 91 THR A C 1
ATOM 742 O O . THR A 1 91 ? 0.492 0.927 -1.851 1.00 98.19 91 THR A O 1
ATOM 745 N N . LEU A 1 92 ? 0.226 1.179 -4.061 1.00 98.50 92 LEU A N 1
ATOM 746 C CA . LEU A 1 92 ? 0.755 -0.110 -4.473 1.00 98.50 92 LEU A CA 1
ATOM 747 C C . LEU A 1 92 ? 2.083 0.090 -5.200 1.00 98.50 92 LEU A C 1
ATOM 749 O O . LEU A 1 92 ? 2.157 0.860 -6.163 1.00 98.50 92 LEU A O 1
ATOM 753 N N . TYR A 1 93 ? 3.115 -0.611 -4.747 1.00 97.56 93 TYR A N 1
ATOM 754 C CA . TYR A 1 93 ? 4.457 -0.556 -5.315 1.00 97.56 93 TYR A CA 1
ATOM 755 C C . TYR A 1 93 ? 4.767 -1.880 -6.012 1.00 97.56 93 TYR A C 1
ATOM 757 O O . TYR A 1 93 ? 4.71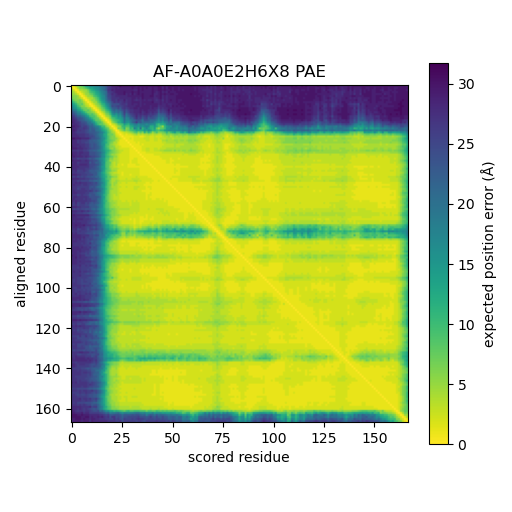0 -2.925 -5.354 1.00 97.56 93 TYR A O 1
ATOM 765 N N . PRO A 1 94 ? 5.058 -1.854 -7.323 1.00 96.81 94 PRO A N 1
ATOM 766 C CA . PRO A 1 94 ? 5.424 -3.050 -8.064 1.00 96.81 94 PRO A CA 1
ATOM 767 C C . PRO A 1 94 ? 6.742 -3.626 -7.557 1.00 96.81 94 PRO A C 1
ATOM 769 O O . PRO A 1 94 ? 7.749 -2.925 -7.517 1.00 96.81 94 PRO A O 1
ATOM 772 N N . GLU A 1 95 ? 6.731 -4.909 -7.226 1.00 95.00 95 GLU A N 1
ATOM 773 C CA . GLU A 1 95 ? 7.927 -5.703 -6.977 1.00 95.00 95 GLU A CA 1
ATOM 774 C C . GLU A 1 95 ? 7.878 -6.948 -7.850 1.00 95.00 95 GLU A C 1
ATOM 776 O O . GLU A 1 95 ? 6.853 -7.286 -8.438 1.00 95.00 95 GLU A O 1
ATOM 781 N N . GLU A 1 96 ? 8.998 -7.635 -7.994 1.00 93.75 96 GLU A N 1
ATOM 782 C CA . GLU A 1 96 ? 9.000 -8.840 -8.802 1.00 93.75 96 GLU A CA 1
ATOM 783 C C . GLU A 1 96 ? 8.417 -10.038 -8.033 1.00 93.75 96 GLU A C 1
ATOM 785 O O . GLU A 1 96 ? 8.982 -10.503 -7.045 1.00 93.75 96 GLU A O 1
ATOM 790 N N . GLY A 1 97 ? 7.304 -10.590 -8.523 1.00 94.94 97 GLY A N 1
ATOM 791 C CA . GLY A 1 97 ? 6.616 -11.741 -7.924 1.00 94.94 97 GLY A CA 1
ATOM 792 C C . GLY A 1 97 ? 5.635 -11.400 -6.807 1.00 94.94 97 GLY A C 1
ATOM 793 O O . GLY A 1 97 ? 4.912 -12.282 -6.349 1.00 94.94 97 GLY A O 1
ATOM 794 N N . TYR A 1 98 ? 5.576 -10.141 -6.387 1.00 97.69 98 TYR A N 1
ATOM 795 C CA . TYR A 1 98 ? 4.684 -9.645 -5.346 1.00 97.69 98 TYR A CA 1
ATOM 796 C C . TYR A 1 98 ? 4.506 -8.135 -5.507 1.00 97.69 98 TYR A C 1
ATOM 798 O O . TYR A 1 98 ? 5.014 -7.527 -6.441 1.00 97.69 98 TYR A O 1
ATOM 806 N N . PHE A 1 99 ? 3.770 -7.501 -4.613 1.00 98.25 99 PHE A N 1
ATOM 807 C CA . PHE A 1 99 ? 3.705 -6.046 -4.566 1.00 98.25 99 PHE A CA 1
ATOM 808 C C . PHE A 1 99 ? 3.616 -5.596 -3.121 1.00 98.25 99 PHE A C 1
ATOM 810 O O . PHE A 1 99 ? 3.195 -6.354 -2.247 1.00 98.25 99 PHE A O 1
ATOM 817 N N . ILE A 1 100 ? 4.001 -4.352 -2.866 1.00 98.56 100 ILE A N 1
ATOM 818 C CA . ILE A 1 100 ? 3.858 -3.759 -1.541 1.00 98.56 100 ILE A CA 1
ATOM 819 C C . ILE A 1 100 ? 2.594 -2.912 -1.528 1.00 98.56 100 ILE A C 1
ATOM 821 O O . ILE A 1 100 ? 2.462 -1.982 -2.323 1.00 98.56 100 ILE A O 1
ATOM 825 N N . CYS A 1 101 ? 1.668 -3.213 -0.624 1.00 98.62 101 CYS A N 1
ATOM 826 C CA . CYS A 1 101 ? 0.500 -2.392 -0.352 1.00 98.62 101 CYS A CA 1
ATOM 827 C C . CYS A 1 101 ? 0.767 -1.511 0.870 1.00 98.62 101 CYS A C 1
ATOM 829 O O . CYS A 1 101 ? 0.877 -1.992 1.997 1.00 98.62 101 CYS A O 1
ATOM 831 N N . MET A 1 102 ? 0.861 -0.201 0.653 1.00 97.88 102 MET A N 1
ATOM 832 C CA . MET A 1 102 ? 0.925 0.764 1.739 1.00 97.88 102 MET A CA 1
ATOM 833 C C . MET A 1 102 ? -0.478 1.066 2.258 1.00 97.88 102 MET A C 1
ATOM 835 O O . MET A 1 102 ? -1.271 1.722 1.572 1.00 97.88 102 MET A O 1
ATOM 839 N N . VAL A 1 103 ? -0.747 0.654 3.497 1.00 97.81 103 VAL A N 1
ATOM 840 C CA . VAL A 1 103 ? -1.996 0.937 4.212 1.00 97.81 103 VAL A CA 1
ATOM 841 C C . VAL A 1 103 ? -1.694 1.799 5.431 1.00 97.81 103 VAL A C 1
ATOM 843 O O . VAL A 1 103 ? -0.786 1.520 6.211 1.00 97.81 103 VAL A O 1
ATOM 846 N N . SER A 1 104 ? -2.465 2.872 5.599 1.00 95.94 104 SER A N 1
ATOM 847 C CA . SER A 1 104 ? -2.360 3.744 6.767 1.00 95.94 104 SER A CA 1
ATOM 848 C C . SER A 1 104 ? -3.497 3.448 7.746 1.00 95.94 104 SER A C 1
ATOM 850 O O . SER A 1 104 ? -4.671 3.559 7.395 1.00 95.94 104 SER A O 1
ATOM 852 N N . VAL A 1 105 ? -3.165 3.114 8.987 1.00 96.38 105 VAL A N 1
ATOM 853 C CA . VAL A 1 105 ? -4.128 3.015 10.091 1.00 96.38 105 VAL A CA 1
ATOM 854 C C . VAL A 1 105 ? -4.019 4.301 10.895 1.00 96.38 105 VAL A C 1
ATOM 856 O O . VAL A 1 105 ? -3.017 4.530 11.571 1.00 96.38 105 VAL A O 1
ATOM 859 N N . GLY A 1 106 ? -5.001 5.191 10.762 1.00 95.00 106 GLY A N 1
ATOM 860 C CA . GLY A 1 106 ? -5.015 6.444 11.509 1.00 95.00 106 GLY A CA 1
ATOM 861 C C . GLY A 1 106 ? -5.352 6.210 12.979 1.00 95.00 106 GLY A C 1
ATOM 862 O O . GLY A 1 106 ? -5.932 5.192 13.349 1.00 95.00 106 GLY A O 1
ATOM 863 N N . ALA A 1 107 ? -5.037 7.187 13.831 1.00 93.44 107 ALA A N 1
ATOM 864 C CA . ALA A 1 107 ? -5.310 7.097 15.269 1.00 93.44 107 ALA A CA 1
ATOM 865 C C . ALA A 1 107 ? -6.789 6.805 15.604 1.00 93.44 107 ALA A C 1
ATOM 867 O O . ALA A 1 107 ? -7.090 6.223 16.639 1.00 93.44 107 ALA A O 1
ATOM 868 N N . LYS A 1 108 ? -7.721 7.200 14.725 1.00 92.62 108 LYS A N 1
ATOM 869 C CA . LYS A 1 108 ? -9.160 6.941 14.891 1.00 92.62 108 LYS A CA 1
ATOM 870 C C . LYS A 1 108 ? -9.550 5.503 14.555 1.00 92.62 108 LYS A C 1
ATOM 872 O O . LYS A 1 108 ? -10.528 5.017 15.107 1.00 92.62 108 LYS A O 1
ATOM 877 N N . GLU A 1 109 ? -8.830 4.872 13.635 1.00 95.12 109 GLU A N 1
ATOM 878 C CA . GLU A 1 109 ? -9.067 3.496 13.198 1.00 95.12 109 GLU A CA 1
ATOM 879 C C . GLU A 1 109 ? -8.284 2.473 14.036 1.00 95.12 109 GLU A C 1
ATOM 881 O O . GLU A 1 109 ? -8.630 1.297 14.029 1.00 95.12 109 GLU A O 1
ATOM 886 N N . ALA A 1 110 ? -7.260 2.915 14.776 1.00 95.31 110 ALA A N 1
ATOM 887 C CA . ALA A 1 110 ? -6.364 2.045 15.537 1.00 95.31 110 ALA A CA 1
ATOM 888 C C . ALA A 1 110 ? -7.076 1.052 16.479 1.00 95.31 110 ALA A C 1
ATOM 890 O O . ALA A 1 110 ? -6.748 -0.126 16.387 1.00 95.31 110 ALA A O 1
ATOM 891 N N . PRO A 1 111 ? -8.086 1.432 17.296 1.00 95.69 111 PRO A N 1
ATOM 892 C CA . PRO A 1 111 ? -8.745 0.464 18.180 1.00 95.69 111 PRO A CA 1
ATOM 893 C C . PRO A 1 111 ? -9.440 -0.680 17.429 1.00 95.69 111 PRO A C 1
ATOM 895 O O . PRO A 1 111 ? -9.420 -1.826 17.866 1.00 95.69 111 PRO A O 1
ATOM 898 N N . GLU A 1 112 ? -10.059 -0.373 16.286 1.00 96.69 112 GLU A N 1
ATOM 899 C CA . GLU A 1 112 ? -10.736 -1.372 15.454 1.00 96.69 112 GLU A CA 1
ATOM 900 C C . GLU A 1 112 ? -9.722 -2.240 14.702 1.00 96.69 112 GLU A C 1
ATOM 902 O O . GLU A 1 112 ? -9.861 -3.462 14.669 1.00 96.69 112 GLU A O 1
ATOM 907 N N . ALA A 1 113 ? -8.663 -1.626 14.165 1.00 96.81 113 ALA A N 1
ATOM 908 C CA . ALA A 1 113 ? -7.569 -2.344 13.521 1.00 96.81 113 ALA A CA 1
ATOM 909 C C . ALA A 1 113 ? -6.873 -3.308 14.493 1.00 96.81 113 ALA A C 1
ATOM 911 O O . ALA A 1 113 ? -6.638 -4.458 14.147 1.00 96.81 113 ALA A O 1
ATOM 912 N N . GLU A 1 114 ? -6.599 -2.882 15.726 1.00 97.12 114 GLU A N 1
ATOM 913 C CA . GLU A 1 114 ? -5.954 -3.710 16.752 1.00 97.12 114 GLU A CA 1
ATOM 914 C C . GLU A 1 114 ? -6.795 -4.926 17.145 1.00 97.12 114 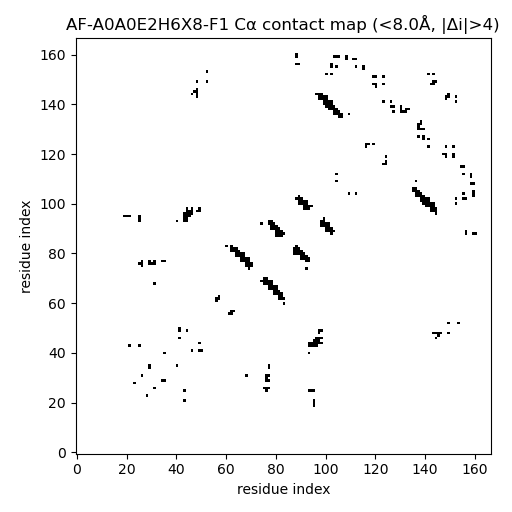GLU A C 1
ATOM 916 O O . GLU A 1 114 ? -6.244 -6.002 17.378 1.00 97.12 114 GLU A O 1
ATOM 921 N N . LEU A 1 115 ? -8.125 -4.796 17.143 1.00 97.62 115 LEU A N 1
ATOM 922 C CA . LEU A 1 115 ? -9.012 -5.939 17.334 1.00 97.62 115 LEU A CA 1
ATOM 923 C C . LEU A 1 115 ? -8.953 -6.905 16.139 1.00 97.62 115 LEU A C 1
ATOM 925 O O . LEU A 1 115 ? -8.859 -8.117 16.346 1.00 97.62 115 LEU A O 1
ATOM 929 N N . ALA A 1 116 ? -8.975 -6.379 14.911 1.00 97.50 116 ALA A N 1
ATOM 930 C CA . ALA A 1 116 ? -8.923 -7.177 13.686 1.00 97.50 116 ALA A CA 1
ATOM 931 C C . ALA A 1 116 ? -7.587 -7.923 13.511 1.00 97.50 116 ALA A C 1
ATOM 933 O O . ALA A 1 116 ? -7.579 -9.068 13.062 1.00 97.50 116 ALA A O 1
ATOM 934 N N . LEU A 1 117 ? -6.466 -7.346 13.965 1.00 97.88 117 LEU A N 1
ATOM 935 C CA . LEU A 1 117 ? -5.133 -7.969 13.914 1.00 97.88 117 LEU A CA 1
ATOM 936 C C . LEU A 1 117 ? -5.036 -9.315 14.661 1.00 97.88 117 LEU A C 1
ATOM 938 O O . LEU A 1 117 ? -4.095 -10.084 14.434 1.00 97.88 117 LEU A O 1
ATOM 942 N N . ASN A 1 118 ? -5.992 -9.637 15.538 1.00 96.00 118 ASN A N 1
ATOM 943 C CA . ASN A 1 118 ? -6.077 -10.960 16.164 1.00 96.00 118 ASN A CA 1
ATOM 944 C C . ASN A 1 118 ? -6.411 -12.064 15.151 1.00 96.00 118 ASN A C 1
ATOM 946 O O . ASN A 1 118 ? -5.947 -13.188 15.319 1.00 96.00 118 ASN A O 1
ATOM 950 N N . GLY A 1 119 ? -7.167 -11.739 14.098 1.00 97.12 119 GLY A N 1
ATOM 951 C CA . GLY A 1 119 ? -7.477 -12.648 12.992 1.00 97.12 119 GLY A CA 1
ATOM 952 C C . GLY A 1 119 ? -6.430 -12.652 11.878 1.00 97.12 119 GLY A C 1
ATOM 953 O O . GLY A 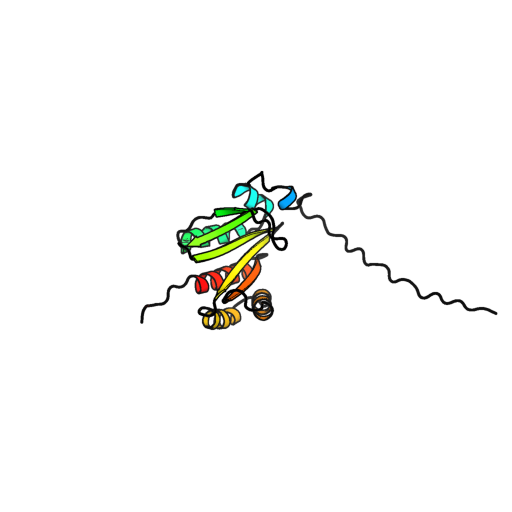1 119 ? -6.406 -13.589 11.089 1.00 97.12 119 GLY A O 1
ATOM 954 N N . CYS A 1 120 ? -5.555 -11.642 11.831 1.00 98.38 120 CYS A N 1
ATOM 955 C CA . CYS A 1 120 ? -4.555 -11.523 10.775 1.00 98.38 120 CYS A CA 1
ATOM 956 C C . CYS A 1 120 ? -3.395 -12.516 10.903 1.00 98.38 120 CYS A C 1
ATOM 958 O O . CYS A 1 120 ? -3.121 -13.076 11.975 1.00 98.38 120 CYS A O 1
ATOM 960 N N . THR A 1 121 ? -2.644 -12.665 9.813 1.00 98.75 121 THR A N 1
ATOM 961 C CA . THR A 1 121 ? -1.378 -13.401 9.798 1.00 98.75 121 THR A CA 1
ATOM 962 C C . THR A 1 121 ? -0.391 -12.845 10.830 1.00 98.75 121 THR A C 1
ATOM 964 O O . THR A 1 121 ? -0.370 -11.653 11.163 1.00 98.75 121 THR A O 1
ATOM 967 N N . ALA A 1 122 ? 0.494 -13.715 11.332 1.00 98.56 122 ALA A N 1
ATOM 968 C CA . ALA A 1 122 ? 1.555 -13.305 12.255 1.00 98.56 122 ALA A CA 1
ATOM 969 C C . ALA A 1 122 ? 2.463 -12.221 11.645 1.00 98.56 122 ALA A C 1
ATOM 971 O O . ALA A 1 122 ? 2.913 -11.327 12.358 1.00 98.56 122 ALA A O 1
ATOM 972 N N . TYR A 1 123 ? 2.675 -12.275 10.326 1.00 98.69 123 TYR A N 1
ATOM 973 C CA . TYR A 1 123 ? 3.437 -11.284 9.573 1.00 98.69 123 TYR A CA 1
ATOM 974 C C . TYR A 1 123 ? 2.835 -9.878 9.693 1.00 98.69 123 TYR A C 1
ATOM 976 O O . TYR A 1 123 ? 3.523 -8.957 10.134 1.00 98.69 123 TYR A O 1
ATOM 984 N N . VAL A 1 124 ? 1.551 -9.706 9.360 1.00 98.69 124 VAL A N 1
ATOM 985 C CA . VAL A 1 124 ? 0.894 -8.389 9.406 1.00 98.69 124 VAL A CA 1
ATOM 986 C C . VAL A 1 124 ? 0.780 -7.877 10.842 1.00 98.69 124 VAL A C 1
ATOM 988 O O . VAL A 1 124 ? 1.002 -6.691 11.096 1.00 98.69 124 VAL A O 1
ATOM 991 N N . ARG A 1 125 ? 0.518 -8.770 11.806 1.00 98.56 125 ARG A N 1
ATOM 992 C CA . ARG A 1 125 ? 0.494 -8.414 13.231 1.00 98.56 125 ARG A CA 1
ATOM 993 C C . ARG A 1 125 ? 1.841 -7.875 13.709 1.00 98.56 125 ARG A C 1
ATOM 995 O O . ARG A 1 125 ? 1.874 -6.816 14.334 1.00 98.56 125 ARG A O 1
ATOM 1002 N N . GLN A 1 126 ? 2.931 -8.574 13.400 1.00 98.56 126 GLN A N 1
ATOM 1003 C CA . GLN A 1 126 ? 4.276 -8.145 13.779 1.00 98.56 126 GLN A CA 1
ATOM 1004 C C . GLN A 1 126 ? 4.643 -6.824 13.092 1.00 98.56 126 GLN A C 1
ATOM 1006 O O . GLN A 1 126 ? 5.097 -5.890 13.749 1.00 98.56 126 GLN A O 1
ATOM 1011 N N . LEU A 1 127 ? 4.344 -6.695 11.795 1.00 98.56 127 LEU A N 1
ATOM 1012 C CA . LEU A 1 127 ? 4.590 -5.468 11.040 1.00 98.56 127 LEU A CA 1
ATOM 1013 C C . LEU A 1 127 ? 3.880 -4.255 11.658 1.00 98.56 127 LEU A C 1
ATOM 1015 O O . LEU A 1 127 ? 4.482 -3.186 11.764 1.00 98.56 127 LEU A O 1
ATOM 1019 N N . TYR A 1 128 ? 2.625 -4.394 12.098 1.00 98.19 128 TYR A N 1
ATOM 1020 C CA . TYR A 1 128 ? 1.913 -3.308 12.779 1.00 98.19 128 TYR A CA 1
ATOM 1021 C C . TYR A 1 128 ? 2.601 -2.899 14.088 1.00 98.19 128 TYR A C 1
ATOM 1023 O O . TYR A 1 128 ? 2.763 -1.702 14.349 1.00 98.19 128 TYR A O 1
ATOM 1031 N N . GLN A 1 129 ? 3.017 -3.878 14.900 1.00 97.06 129 GLN A N 1
ATOM 1032 C CA . GLN A 1 129 ? 3.691 -3.642 16.182 1.00 97.06 129 GLN A CA 1
ATOM 1033 C C . GLN A 1 129 ? 5.008 -2.882 15.989 1.00 97.06 129 GLN A C 1
ATOM 1035 O O . GLN A 1 129 ? 5.238 -1.877 16.670 1.00 97.06 129 GLN A O 1
ATOM 1040 N N . ASP A 1 130 ? 5.799 -3.300 15.002 1.00 97.69 130 ASP A N 1
ATOM 1041 C CA . ASP A 1 130 ? 7.111 -2.725 14.693 1.00 97.69 130 ASP A CA 1
ATOM 1042 C C . ASP A 1 130 ? 7.015 -1.357 13.989 1.00 97.69 130 ASP A C 1
ATOM 1044 O O . ASP A 1 130 ? 7.948 -0.552 14.031 1.00 97.69 130 ASP A O 1
ATOM 1048 N N . THR A 1 131 ? 5.880 -1.052 13.351 1.00 97.00 131 THR A N 1
ATOM 1049 C CA . THR A 1 131 ? 5.692 0.200 12.604 1.00 97.00 131 THR A CA 1
ATOM 1050 C C . THR A 1 131 ? 5.337 1.349 13.538 1.00 97.00 131 THR A C 1
ATOM 1052 O O . THR A 1 131 ? 4.176 1.507 13.911 1.00 97.00 131 THR A O 1
ATOM 1055 N N . ALA A 1 132 ? 6.295 2.214 13.870 1.00 95.00 132 ALA A N 1
ATOM 1056 C CA . ALA A 1 132 ? 6.030 3.411 14.669 1.00 95.00 132 ALA A CA 1
ATOM 1057 C C . ALA A 1 132 ? 4.979 4.347 14.017 1.00 95.00 132 ALA A C 1
ATOM 1059 O O . ALA A 1 132 ? 4.937 4.482 12.789 1.00 95.00 132 ALA A O 1
ATOM 1060 N 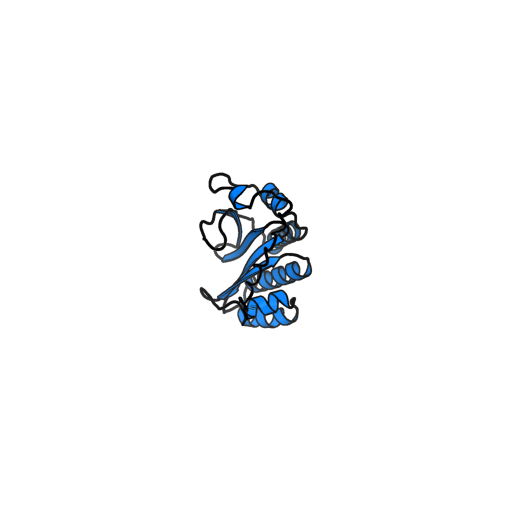N . PRO A 1 133 ? 4.136 5.039 14.810 1.00 93.56 133 PRO A N 1
ATOM 1061 C CA . PRO A 1 133 ? 3.226 6.046 14.280 1.00 93.56 133 PRO A CA 1
ATOM 1062 C C . PRO A 1 133 ? 3.970 7.197 13.587 1.00 93.56 133 PRO A C 1
ATOM 1064 O O . PRO A 1 133 ? 4.910 7.773 14.129 1.00 93.56 133 PRO A O 1
ATOM 1067 N N . PHE A 1 134 ? 3.495 7.578 12.407 1.00 90.50 134 PHE A N 1
ATOM 1068 C CA . PHE A 1 134 ? 3.969 8.693 11.605 1.00 90.50 134 PHE A CA 1
ATOM 1069 C C . PHE A 1 134 ? 2.786 9.415 10.940 1.00 90.50 134 PHE A C 1
ATOM 1071 O O . PHE A 1 134 ? 1.861 8.795 10.416 1.00 90.50 134 PHE A O 1
ATOM 1078 N N . ASN A 1 135 ? 2.806 10.751 10.951 1.00 87.25 135 ASN A N 1
ATOM 1079 C CA . ASN A 1 135 ? 1.793 11.588 10.297 1.00 87.25 135 ASN A CA 1
ATOM 1080 C C . ASN A 1 135 ? 0.333 11.213 10.661 1.00 87.25 135 ASN A C 1
ATOM 1082 O O . ASN A 1 135 ? -0.528 11.047 9.796 1.00 87.25 135 ASN A O 1
ATOM 1086 N N 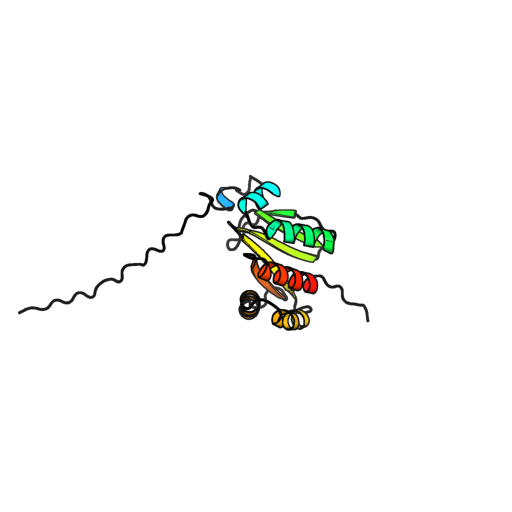. GLY A 1 136 ? 0.065 11.029 11.960 1.00 87.69 136 GLY A N 1
ATOM 1087 C CA . GLY A 1 136 ? -1.281 10.767 12.489 1.00 87.69 136 GLY A CA 1
ATOM 1088 C C . GLY A 1 136 ? -1.771 9.313 12.410 1.00 87.69 136 GLY A C 1
ATOM 1089 O O . GLY A 1 136 ? -2.944 9.059 12.692 1.00 87.69 136 GLY A O 1
ATOM 1090 N N . GLY A 1 137 ? -0.911 8.357 12.053 1.00 92.94 137 GLY A N 1
ATOM 1091 C CA . GLY A 1 137 ? -1.253 6.931 12.024 1.00 92.94 137 GLY A CA 1
ATOM 1092 C C . GLY A 1 137 ? -0.038 6.023 11.863 1.00 92.94 137 GLY A C 1
ATOM 1093 O O . GLY A 1 137 ? 1.079 6.506 11.800 1.00 92.94 137 GLY A O 1
ATOM 1094 N N . ARG A 1 138 ? -0.227 4.710 11.754 1.00 96.69 138 ARG A N 1
ATOM 1095 C CA . ARG A 1 138 ? 0.832 3.769 11.349 1.00 96.69 138 ARG A CA 1
ATOM 1096 C C . ARG A 1 138 ? 0.738 3.530 9.851 1.00 96.69 138 ARG A C 1
ATOM 1098 O O . ARG A 1 138 ? -0.355 3.304 9.341 1.00 96.69 138 ARG A O 1
ATOM 1105 N N . TRP A 1 139 ? 1.851 3.659 9.137 1.00 96.25 139 TRP A N 1
ATOM 1106 C CA . TRP A 1 139 ? 1.912 3.487 7.684 1.00 96.25 139 TRP A CA 1
ATOM 1107 C C . TRP A 1 139 ? 2.673 2.200 7.403 1.00 96.25 139 TRP A C 1
ATOM 1109 O O . TRP A 1 139 ? 3.898 2.178 7.452 1.00 96.25 139 TRP A O 1
ATOM 1119 N N . MET A 1 140 ? 1.935 1.121 7.174 1.00 97.69 140 MET A N 1
ATOM 1120 C CA . MET A 1 140 ? 2.512 -0.204 6.983 1.00 97.69 140 MET A CA 1
ATOM 1121 C C . MET A 1 140 ? 2.790 -0.436 5.506 1.00 97.69 140 MET A C 1
ATOM 1123 O O . MET A 1 140 ? 1.895 -0.263 4.681 1.00 97.69 140 MET A O 1
ATOM 1127 N N . MET A 1 141 ? 4.015 -0.850 5.191 1.00 97.44 141 MET A N 1
ATOM 1128 C CA . MET A 1 141 ? 4.440 -1.284 3.861 1.00 97.44 141 MET A CA 1
ATOM 1129 C C . MET A 1 141 ? 4.304 -2.809 3.788 1.00 97.44 141 MET A C 1
ATOM 1131 O O . MET A 1 141 ? 5.248 -3.530 4.096 1.00 97.44 141 MET A O 1
ATOM 1135 N N . ILE A 1 142 ? 3.107 -3.299 3.463 1.00 98.62 142 ILE A N 1
ATOM 1136 C CA . ILE A 1 142 ? 2.770 -4.725 3.562 1.00 98.62 142 ILE A CA 1
ATOM 1137 C C . ILE A 1 142 ? 3.148 -5.432 2.259 1.00 98.62 142 ILE A C 1
ATOM 1139 O O . ILE A 1 142 ? 2.607 -5.104 1.206 1.00 98.62 142 ILE A O 1
ATOM 1143 N N . GLU A 1 143 ? 4.056 -6.404 2.308 1.00 98.56 143 GLU A N 1
ATOM 1144 C CA . GLU A 1 143 ? 4.401 -7.238 1.155 1.00 98.56 143 GLU A CA 1
ATOM 1145 C C . GLU A 1 143 ? 3.316 -8.293 0.920 1.00 98.56 143 GLU A C 1
ATOM 1147 O O . GLU A 1 143 ? 3.178 -9.243 1.686 1.00 98.56 143 GLU A O 1
ATOM 1152 N N . VAL A 1 144 ? 2.554 -8.157 -0.162 1.00 98.75 144 VAL A N 1
ATOM 1153 C CA . VAL A 1 144 ? 1.461 -9.077 -0.498 1.00 98.75 144 VAL A CA 1
ATOM 1154 C C . VAL A 1 144 ? 1.998 -10.201 -1.374 1.00 98.75 144 VAL A C 1
ATOM 1156 O O . VAL A 1 144 ? 2.075 -10.078 -2.599 1.00 98.75 144 VAL A O 1
ATOM 1159 N N . ARG A 1 145 ? 2.423 -11.288 -0.725 1.00 98.06 145 ARG A N 1
ATOM 1160 C CA . ARG A 1 145 ? 3.067 -12.440 -1.378 1.00 98.06 145 ARG A CA 1
ATOM 1161 C C . ARG A 1 145 ? 2.119 -13.616 -1.624 1.00 98.06 145 ARG A C 1
ATOM 1163 O O . ARG A 1 145 ? 2.362 -14.394 -2.543 1.00 98.06 145 ARG A O 1
ATOM 1170 N N . ASP A 1 146 ? 1.044 -13.719 -0.853 1.00 98.44 146 ASP A N 1
ATOM 1171 C CA . ASP A 1 146 ? 0.081 -14.820 -0.906 1.00 98.44 146 ASP A CA 1
ATOM 1172 C C . ASP A 1 146 ? -1.354 -14.340 -0.618 1.00 98.44 146 ASP A C 1
ATOM 1174 O O . ASP A 1 146 ? -1.612 -13.141 -0.463 1.00 98.44 146 ASP A O 1
ATOM 1178 N N . GLY A 1 147 ? -2.297 -15.285 -0.647 1.00 98.50 147 GLY A N 1
ATOM 1179 C CA . GLY A 1 147 ? -3.720 -15.023 -0.446 1.00 98.50 147 GLY A CA 1
ATOM 1180 C C . GLY A 1 147 ? -4.081 -14.631 0.987 1.00 98.50 147 GLY A C 1
ATOM 1181 O O . GLY A 1 147 ? -4.954 -13.789 1.165 1.00 98.50 147 GLY A O 1
ATOM 1182 N N . ASP A 1 148 ? -3.387 -15.157 1.996 1.00 98.62 148 ASP A N 1
ATOM 1183 C CA . ASP A 1 148 ? -3.706 -14.867 3.398 1.00 98.62 148 ASP A CA 1
ATOM 1184 C C . ASP A 1 148 ? -3.339 -13.414 3.727 1.00 98.62 148 ASP A C 1
ATOM 1186 O O . ASP A 1 148 ? -4.139 -12.665 4.290 1.00 98.62 148 ASP A O 1
ATOM 1190 N N . VAL A 1 149 ? -2.167 -12.959 3.267 1.00 98.81 149 VAL A N 1
ATOM 1191 C CA . VAL A 1 149 ? -1.765 -11.549 3.405 1.00 98.81 149 VAL A CA 1
ATOM 1192 C C . VAL A 1 149 ? -2.652 -10.622 2.566 1.00 98.81 149 VAL A C 1
ATOM 1194 O O . VAL A 1 149 ? -2.891 -9.474 2.949 1.00 98.81 149 VAL A O 1
ATOM 1197 N N . LEU A 1 150 ? -3.165 -11.087 1.422 1.00 98.88 150 LEU A N 1
ATOM 1198 C CA . LEU A 1 150 ? -4.124 -10.315 0.632 1.00 98.88 150 LEU A CA 1
ATOM 1199 C C . LEU A 1 150 ? -5.416 -10.052 1.421 1.00 98.88 150 LEU A C 1
ATOM 1201 O O . LEU A 1 150 ? -5.907 -8.921 1.400 1.00 98.88 150 LEU A O 1
ATOM 1205 N N . GLU A 1 151 ? -5.954 -11.055 2.114 1.00 98.81 151 GLU A N 1
ATOM 1206 C CA . GLU A 1 151 ? -7.155 -10.883 2.939 1.00 98.81 151 GLU A CA 1
ATOM 1207 C C . GLU A 1 151 ? -6.900 -9.952 4.133 1.00 98.81 151 GLU A C 1
ATOM 1209 O O . GLU A 1 151 ? -7.706 -9.053 4.384 1.00 98.81 151 GLU A O 1
ATOM 1214 N N . ASP A 1 152 ? -5.733 -10.046 4.780 1.00 98.81 152 ASP A N 1
ATOM 1215 C CA . ASP A 1 152 ? -5.329 -9.094 5.825 1.00 98.81 152 ASP A CA 1
ATOM 1216 C C . ASP A 1 152 ? -5.312 -7.643 5.314 1.00 98.81 152 ASP A C 1
ATOM 1218 O O . ASP A 1 152 ? -5.799 -6.718 5.972 1.00 98.81 152 ASP A O 1
ATOM 1222 N N . VAL A 1 153 ? -4.760 -7.423 4.116 1.00 98.75 153 VAL A N 1
ATOM 1223 C CA . VAL A 1 153 ? -4.724 -6.099 3.480 1.00 98.75 153 VAL A CA 1
ATOM 1224 C C . VAL A 1 153 ? -6.132 -5.584 3.193 1.00 98.75 153 VAL A C 1
ATOM 1226 O O . VAL A 1 153 ? -6.409 -4.407 3.452 1.00 98.75 153 VAL A O 1
ATOM 1229 N N . LYS A 1 154 ? -7.031 -6.433 2.682 1.00 98.75 154 LYS A N 1
ATOM 1230 C CA . LYS A 1 154 ? -8.430 -6.056 2.429 1.00 98.75 154 LYS A CA 1
ATOM 1231 C C . LYS A 1 154 ? -9.139 -5.655 3.721 1.00 98.75 154 LYS A C 1
ATOM 1233 O O . LYS A 1 154 ? -9.798 -4.615 3.734 1.00 98.75 154 LYS A O 1
ATOM 1238 N N . GLU A 1 155 ? -8.950 -6.406 4.806 1.00 98.56 155 GLU A N 1
ATOM 1239 C CA . GLU A 1 155 ? -9.539 -6.099 6.116 1.00 98.56 155 GLU A CA 1
ATOM 1240 C C . GLU A 1 155 ? -9.070 -4.728 6.628 1.00 98.56 155 GLU A C 1
ATOM 1242 O O . GLU A 1 155 ? -9.882 -3.846 6.930 1.00 98.56 155 GLU A O 1
ATOM 1247 N N . LEU A 1 156 ? -7.756 -4.478 6.622 1.00 98.50 156 LEU A N 1
ATOM 1248 C CA . LEU A 1 156 ? -7.184 -3.206 7.074 1.00 98.50 156 LEU A CA 1
ATOM 1249 C C . LEU A 1 156 ? -7.629 -2.014 6.211 1.00 98.50 156 LEU A C 1
ATOM 1251 O O . LEU A 1 156 ? -7.913 -0.932 6.738 1.00 98.50 156 LEU A O 1
ATOM 1255 N N . ILE A 1 157 ? -7.725 -2.188 4.888 1.00 98.44 157 ILE A N 1
ATOM 1256 C CA . ILE A 1 157 ? -8.270 -1.162 3.988 1.00 98.44 157 ILE A CA 1
ATOM 1257 C C . ILE A 1 157 ? -9.761 -0.936 4.269 1.00 98.44 157 ILE A C 1
ATOM 1259 O O . ILE A 1 157 ? -10.215 0.212 4.285 1.00 98.44 157 ILE A O 1
ATOM 1263 N N . GLY A 1 158 ? -10.521 -2.003 4.517 1.00 97.81 158 GLY A N 1
ATOM 1264 C CA . GLY A 1 158 ? -11.933 -1.946 4.881 1.00 97.81 158 GLY A CA 1
ATOM 1265 C C . GLY A 1 158 ? -12.163 -1.093 6.126 1.00 97.81 158 GLY A C 1
ATOM 1266 O O . GLY A 1 158 ? -12.952 -0.146 6.083 1.00 97.81 158 GLY A O 1
ATOM 1267 N N . ILE A 1 159 ? -11.408 -1.356 7.196 1.00 96.94 159 ILE A N 1
ATOM 1268 C CA . ILE A 1 159 ? -11.428 -0.572 8.441 1.00 96.94 159 ILE A CA 1
ATOM 1269 C C . ILE A 1 159 ? -11.046 0.881 8.160 1.00 96.94 159 ILE A C 1
ATOM 1271 O O . ILE A 1 159 ? -11.777 1.805 8.522 1.00 96.94 159 ILE A O 1
ATOM 1275 N N . ARG A 1 160 ? -9.950 1.102 7.421 1.00 94.88 160 ARG A N 1
ATOM 1276 C CA . ARG A 1 160 ? -9.516 2.447 7.023 1.00 94.88 160 ARG A CA 1
ATOM 1277 C C . ARG A 1 160 ? -10.614 3.217 6.294 1.00 94.88 160 ARG A C 1
ATOM 1279 O O . ARG A 1 160 ? -10.696 4.434 6.440 1.00 94.88 160 ARG A O 1
ATOM 1286 N N . MET A 1 161 ? -11.412 2.564 5.460 1.00 95.19 161 MET A N 1
ATOM 1287 C CA . MET A 1 161 ? -12.398 3.233 4.610 1.00 95.19 161 MET A CA 1
ATOM 1288 C C . MET A 1 161 ? -13.816 3.231 5.180 1.00 95.19 161 MET A C 1
ATOM 1290 O O . MET A 1 161 ? -14.699 3.879 4.603 1.00 95.19 161 MET A O 1
ATOM 1294 N N . ARG A 1 162 ? -14.038 2.580 6.325 1.00 89.94 162 ARG A N 1
ATOM 1295 C CA . ARG A 1 162 ? -15.328 2.543 7.007 1.00 89.94 162 ARG A CA 1
ATOM 1296 C C . ARG A 1 162 ? -15.745 3.964 7.403 1.00 89.94 162 ARG A C 1
ATOM 1298 O O . ARG A 1 162 ? -15.027 4.702 8.080 1.00 89.94 162 ARG A O 1
ATOM 1305 N N . LYS A 1 163 ? -16.922 4.392 6.939 1.00 76.38 163 LYS A N 1
ATOM 1306 C CA . LYS A 1 163 ? -17.531 5.645 7.405 1.00 76.38 163 LYS A CA 1
ATOM 1307 C C . LYS A 1 163 ? -18.009 5.431 8.839 1.00 76.38 163 LYS A C 1
ATOM 1309 O O . LYS A 1 163 ? -18.605 4.397 9.132 1.00 76.38 163 LYS A O 1
ATOM 1314 N N . LYS A 1 164 ? -17.823 6.421 9.716 1.00 62.16 164 LYS A N 1
ATOM 1315 C CA . LYS A 1 164 ? -18.550 6.422 10.991 1.00 62.16 164 LYS A CA 1
ATOM 1316 C C . LYS A 1 164 ? -20.048 6.427 10.694 1.00 62.16 164 LYS A C 1
ATOM 1318 O O . LYS A 1 164 ? -20.503 7.215 9.864 1.00 62.16 164 LYS A O 1
ATOM 1323 N N . ARG A 1 165 ? -20.810 5.594 11.404 1.00 49.62 165 ARG A N 1
ATOM 1324 C CA . ARG A 1 165 ? -22.225 5.894 11.627 1.00 49.62 165 ARG A CA 1
ATOM 1325 C C . ARG A 1 165 ? -22.266 7.201 12.410 1.00 49.62 165 ARG A C 1
ATOM 1327 O O . ARG A 1 165 ? -21.619 7.303 13.451 1.00 49.62 165 ARG A O 1
ATOM 1334 N N . SER A 1 166 ? -22.961 8.199 11.879 1.00 43.78 166 SER A N 1
ATOM 1335 C CA . SER A 1 166 ? -23.397 9.335 12.683 1.00 43.78 166 SER A CA 1
ATOM 1336 C C . SER A 1 166 ? -24.240 8.751 13.817 1.00 43.78 166 SER A C 1
ATOM 1338 O O . SER A 1 166 ? -25.216 8.052 13.533 1.00 43.78 166 SER A O 1
ATOM 1340 N N . VAL A 1 167 ? -23.789 8.920 15.059 1.00 43.25 167 VAL A N 1
ATOM 1341 C CA . VAL A 1 167 ? -24.641 8.724 16.238 1.00 43.25 167 VAL A CA 1
ATOM 1342 C C . VAL A 1 167 ? -25.453 9.993 16.411 1.00 43.25 167 VAL A C 1
ATOM 1344 O O . VAL A 1 167 ? -24.841 11.074 16.238 1.00 43.25 167 VAL A O 1
#

InterPro domains:
  IPR024265 Protein of unknown function DUF3788 [PF12663] (34-161)